Protein AF-A0A6G3QBP1-F1 (afdb_monomer_lite)

Secondary structure (DSSP, 8-state):
-PPPPPPTTPPPHHHHHHHHHHHHHHHHHS--TT-PPPSS-HHHHHTTT-

Structure (mmCIF, N/CA/C/O backbone):
data_AF-A0A6G3QBP1-F1
#
_entry.id   AF-A0A6G3QBP1-F1
#
loop_
_atom_site.group_PDB
_atom_site.id
_atom_site.type_symbol
_atom_site.label_atom_id
_atom_site.label_alt_id
_atom_site.label_comp_id
_atom_site.label_asym_id
_atom_site.label_entity_id
_atom_site.label_seq_id
_atom_site.pdbx_PDB_ins_code
_atom_site.Cartn_x
_atom_site.Cartn_y
_atom_site.Cartn_z
_atom_site.occupancy
_atom_site.B_iso_or_equiv
_atom_site.auth_seq_id
_atom_site.auth_comp_id
_atom_site.auth_asym_id
_atom_site.auth_atom_id
_atom_site.pdbx_PDB_model_num
ATOM 1 N N . MET A 1 1 ? 3.062 -8.361 20.459 1.00 40.22 1 MET A N 1
ATOM 2 C CA . MET A 1 1 ? 2.632 -7.388 19.435 1.00 40.22 1 MET A CA 1
ATOM 3 C C . MET A 1 1 ? 2.231 -6.131 20.189 1.00 40.22 1 MET A C 1
ATOM 5 O O . MET A 1 1 ? 1.194 -6.162 20.831 1.00 40.22 1 MET A O 1
ATOM 9 N N . SER A 1 2 ? 3.082 -5.101 20.263 1.00 47.56 2 SER A N 1
ATOM 10 C CA . SER A 1 2 ? 2.690 -3.858 20.947 1.00 47.56 2 SER A CA 1
ATOM 11 C C . SER A 1 2 ? 1.565 -3.198 20.168 1.00 47.56 2 SER A C 1
ATOM 13 O O . SER A 1 2 ? 1.722 -2.913 18.981 1.00 47.56 2 SER A O 1
ATOM 15 N N . GLU A 1 3 ? 0.449 -2.973 20.847 1.00 55.31 3 GLU A N 1
ATOM 16 C CA . GLU A 1 3 ? -0.697 -2.236 20.333 1.00 55.31 3 GLU A CA 1
ATOM 17 C C . GLU A 1 3 ? -0.222 -0.831 19.929 1.00 55.31 3 GLU A C 1
ATOM 19 O O . GLU A 1 3 ? 0.329 -0.080 20.741 1.00 55.31 3 GLU A O 1
ATOM 24 N N . ARG A 1 4 ? -0.313 -0.501 18.636 1.00 66.88 4 ARG A N 1
ATOM 25 C CA . ARG A 1 4 ? 0.064 0.829 18.153 1.00 66.88 4 ARG A CA 1
ATOM 26 C C . ARG A 1 4 ? -0.992 1.812 18.631 1.00 66.88 4 ARG A C 1
ATOM 28 O O . ARG A 1 4 ? -2.157 1.682 18.282 1.00 66.88 4 ARG A O 1
ATOM 35 N N . LYS A 1 5 ? -0.572 2.812 19.407 1.00 70.81 5 LYS A N 1
ATOM 36 C CA . LYS A 1 5 ? -1.444 3.920 19.791 1.00 70.81 5 LYS A CA 1
ATOM 37 C C . LYS A 1 5 ? -1.782 4.720 18.523 1.00 70.81 5 LYS A C 1
ATOM 39 O O . LYS A 1 5 ? -0.842 5.250 17.926 1.00 70.81 5 LYS A O 1
ATOM 44 N N . PRO A 1 6 ? -3.058 4.803 18.111 1.00 66.06 6 PRO A N 1
ATOM 45 C CA . PRO A 1 6 ? -3.435 5.535 16.910 1.00 66.06 6 PRO A CA 1
ATOM 46 C C . PRO A 1 6 ? -3.072 7.013 17.075 1.00 66.06 6 PRO A C 1
ATOM 48 O O . PRO A 1 6 ? -3.395 7.641 18.091 1.00 66.06 6 PRO A O 1
ATOM 51 N N . GLN A 1 7 ? -2.348 7.554 16.100 1.00 68.31 7 GLN A N 1
ATOM 52 C CA . GLN A 1 7 ? -1.982 8.961 16.022 1.00 68.31 7 GLN A CA 1
ATOM 53 C C . GLN A 1 7 ? -2.954 9.714 15.111 1.00 68.31 7 GLN A C 1
ATOM 55 O O . GLN A 1 7 ? -3.621 9.150 14.246 1.00 68.31 7 GLN A O 1
ATOM 60 N N . LYS A 1 8 ? -3.039 11.030 15.306 1.00 58.72 8 LYS A N 1
ATOM 61 C CA . LYS A 1 8 ? -3.814 11.913 14.431 1.00 58.72 8 LYS A CA 1
ATOM 62 C C . LYS A 1 8 ? -3.189 11.874 13.027 1.00 58.72 8 LYS A C 1
ATOM 64 O O . LYS A 1 8 ? -2.085 12.377 12.866 1.00 58.72 8 LYS A O 1
ATOM 69 N N . GLY A 1 9 ? -3.887 11.275 12.060 1.00 69.31 9 GLY A N 1
ATOM 70 C CA . GLY A 1 9 ? -3.396 11.044 10.690 1.00 69.31 9 GLY A CA 1
ATOM 71 C C . GLY A 1 9 ? -3.250 9.564 10.316 1.00 69.31 9 GLY A C 1
ATOM 72 O O . GLY A 1 9 ? -3.111 9.241 9.143 1.00 69.31 9 GLY A O 1
ATOM 73 N N . ASP A 1 10 ? -3.351 8.635 11.276 1.00 80.81 10 ASP A N 1
ATOM 74 C CA . ASP A 1 10 ? -3.365 7.213 10.925 1.00 80.81 10 ASP A CA 1
ATOM 75 C C . ASP A 1 10 ? -4.628 6.861 10.113 1.00 80.81 10 ASP A C 1
ATOM 77 O O . ASP A 1 10 ? -5.772 7.166 10.485 1.00 80.81 10 ASP A O 1
ATOM 81 N N . LEU A 1 11 ? -4.422 6.195 8.976 1.00 85.44 11 LEU A N 1
ATOM 82 C CA . LEU A 1 11 ? -5.488 5.551 8.225 1.00 85.44 11 LEU A CA 1
ATOM 83 C C . LEU A 1 11 ? -6.144 4.461 9.080 1.00 85.44 11 LEU A C 1
ATOM 85 O O . LEU A 1 11 ? -5.460 3.640 9.684 1.00 85.44 11 LEU A O 1
ATOM 89 N N . SER A 1 12 ? -7.482 4.435 9.073 1.00 87.69 12 SER A N 1
ATOM 90 C CA . SER A 1 12 ? -8.247 3.275 9.545 1.00 87.69 12 SER A CA 1
ATOM 91 C C . SER A 1 12 ? -7.847 2.038 8.741 1.00 87.69 12 SER A C 1
ATOM 93 O O . SER A 1 12 ? -7.607 2.157 7.534 1.00 87.69 12 SER A O 1
ATOM 95 N N . ASP A 1 13 ? -7.858 0.865 9.376 1.00 86.19 13 ASP A N 1
ATOM 96 C CA . ASP A 1 13 ? -7.637 -0.425 8.714 1.00 86.19 13 ASP A CA 1
ATOM 97 C C . ASP A 1 13 ? -8.561 -0.610 7.498 1.00 86.19 13 ASP A C 1
ATOM 99 O O . ASP A 1 13 ? -8.130 -1.104 6.460 1.00 86.19 13 ASP A O 1
ATOM 103 N N . GLU A 1 14 ? -9.803 -0.119 7.572 1.00 89.00 14 GLU A N 1
ATOM 104 C CA . GLU A 1 14 ? -10.766 -0.159 6.461 1.00 89.00 14 GLU A CA 1
ATOM 105 C C . GLU A 1 14 ? -10.297 0.667 5.257 1.00 89.00 14 GLU A C 1
ATOM 107 O O . GLU A 1 14 ? -10.420 0.243 4.109 1.00 89.00 14 GLU A O 1
ATOM 112 N N . ARG A 1 15 ? -9.727 1.854 5.506 1.00 90.88 15 ARG A N 1
ATOM 113 C CA . ARG A 1 15 ? -9.178 2.701 4.438 1.00 90.88 15 ARG A CA 1
ATOM 114 C C . ARG A 1 15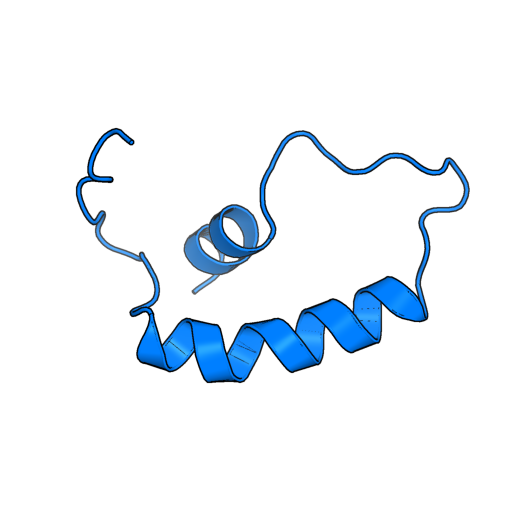 ? -7.874 2.123 3.900 1.00 90.88 15 ARG A C 1
ATOM 116 O O . ARG A 1 15 ? -7.649 2.162 2.693 1.00 90.88 15 ARG A O 1
ATOM 123 N N . TRP A 1 16 ? -7.031 1.573 4.774 1.00 91.31 16 TRP A N 1
ATOM 124 C CA . TRP A 1 16 ? -5.800 0.906 4.365 1.00 91.31 16 TRP A CA 1
ATOM 125 C C . TRP A 1 16 ? -6.082 -0.305 3.470 1.00 91.31 16 TRP A C 1
ATOM 127 O O . TRP A 1 16 ? -5.431 -0.434 2.438 1.00 91.31 16 TRP A O 1
ATOM 137 N N . ALA A 1 17 ? -7.102 -1.112 3.777 1.00 91.50 17 ALA A N 1
ATOM 138 C CA . ALA A 1 17 ? -7.500 -2.269 2.970 1.00 91.50 17 ALA A CA 1
ATOM 139 C C . ALA A 1 17 ? -7.870 -1.911 1.515 1.00 91.50 17 ALA A C 1
ATOM 141 O O . ALA A 1 17 ? -7.709 -2.732 0.614 1.00 91.50 17 ALA A O 1
ATOM 142 N N . LEU A 1 18 ? -8.330 -0.679 1.266 1.00 93.88 18 LEU A N 1
ATOM 143 C CA . LEU A 1 18 ? -8.610 -0.176 -0.084 1.00 93.88 18 LEU A CA 1
ATOM 144 C C . LEU A 1 18 ? -7.349 0.339 -0.799 1.00 93.88 18 LEU A C 1
ATOM 146 O O . LEU A 1 18 ? -7.252 0.256 -2.022 1.00 93.88 18 LEU A O 1
ATOM 150 N N . ILE A 1 19 ? -6.387 0.881 -0.049 1.00 92.94 19 ILE A N 1
ATOM 151 C CA . ILE A 1 19 ? -5.185 1.544 -0.579 1.00 92.94 19 ILE A CA 1
ATOM 152 C C . ILE A 1 19 ? -4.036 0.548 -0.797 1.00 92.94 19 ILE A C 1
ATOM 154 O O . ILE A 1 19 ? -3.350 0.607 -1.821 1.00 92.94 19 ILE A O 1
ATOM 158 N 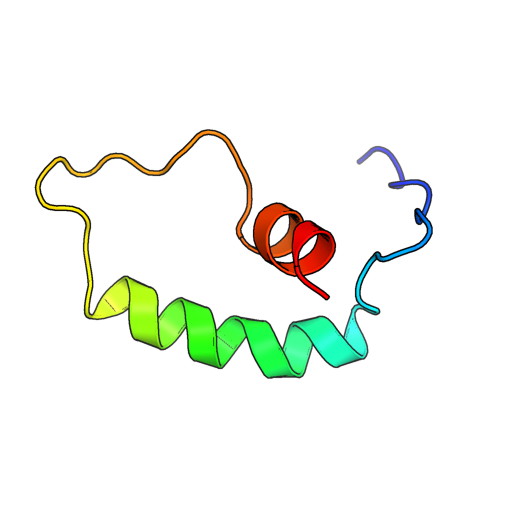N . GLU A 1 20 ? -3.824 -0.375 0.142 1.00 94.00 20 GLU A N 1
ATOM 159 C CA . GLU A 1 20 ? -2.753 -1.373 0.113 1.00 94.00 20 GLU A CA 1
ATOM 160 C C . GLU A 1 20 ? -2.647 -2.126 -1.223 1.00 94.00 20 GLU A C 1
ATOM 162 O O . GLU A 1 20 ? -1.546 -2.131 -1.785 1.00 94.00 20 GLU A O 1
A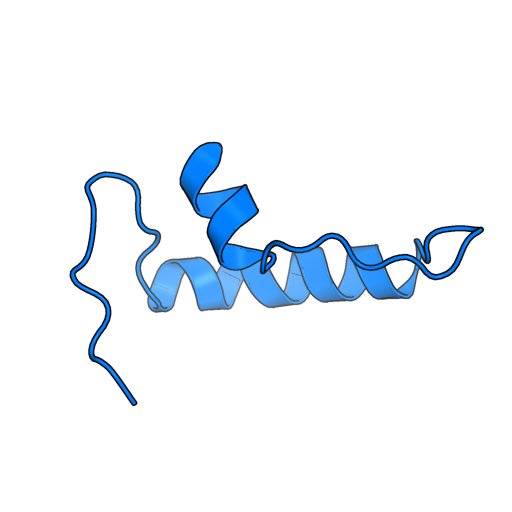TOM 167 N N . PRO A 1 21 ? -3.720 -2.727 -1.782 1.00 95.38 21 PRO A N 1
ATOM 168 C CA . PRO A 1 21 ? -3.598 -3.523 -3.002 1.00 95.38 21 PRO A CA 1
ATOM 169 C C . PRO A 1 21 ? -3.150 -2.690 -4.208 1.00 95.38 21 PRO A C 1
ATOM 171 O O . PRO A 1 21 ? -2.386 -3.177 -5.044 1.00 95.38 21 PRO A O 1
ATOM 174 N N . VAL A 1 22 ? -3.558 -1.418 -4.279 1.00 95.25 22 VAL A N 1
ATOM 175 C CA . VAL A 1 22 ? -3.145 -0.495 -5.348 1.00 95.25 22 VAL A CA 1
ATOM 176 C C . VAL A 1 22 ? -1.643 -0.232 -5.265 1.00 95.25 22 VAL A C 1
ATOM 178 O O . VAL A 1 22 ? -0.925 -0.338 -6.263 1.00 95.25 22 VAL A O 1
ATOM 181 N N . ILE A 1 23 ? -1.145 0.059 -4.063 1.00 92.00 23 ILE A N 1
ATOM 182 C CA . ILE A 1 23 ? 0.274 0.352 -3.860 1.00 92.00 23 ILE A CA 1
ATOM 183 C C . ILE A 1 23 ? 1.136 -0.909 -4.023 1.00 92.00 23 ILE A C 1
ATOM 185 O O . ILE A 1 23 ? 2.228 -0.839 -4.595 1.00 92.00 23 ILE A O 1
ATOM 189 N N . ALA A 1 24 ? 0.660 -2.063 -3.554 1.00 91.44 24 ALA A N 1
ATOM 190 C CA . ALA A 1 24 ? 1.346 -3.342 -3.709 1.00 91.44 24 ALA A CA 1
ATOM 191 C C . ALA A 1 24 ? 1.499 -3.717 -5.192 1.00 91.44 24 ALA A C 1
ATOM 193 O O . ALA A 1 24 ? 2.604 -4.056 -5.624 1.00 91.44 24 ALA A O 1
ATOM 194 N N . GLY A 1 25 ? 0.428 -3.575 -5.982 1.00 94.12 25 GLY A N 1
ATOM 195 C CA . GLY A 1 25 ? 0.465 -3.789 -7.430 1.00 94.12 25 GLY A CA 1
ATOM 196 C C . GLY A 1 25 ? 1.448 -2.848 -8.129 1.00 94.12 25 GLY A C 1
ATOM 197 O O . GLY A 1 25 ? 2.269 -3.291 -8.935 1.00 94.12 25 GLY A O 1
ATOM 198 N N . TRP A 1 26 ? 1.442 -1.564 -7.760 1.00 92.19 26 TRP A N 1
ATOM 199 C CA . TRP A 1 26 ? 2.406 -0.600 -8.290 1.00 92.19 26 TRP A CA 1
ATOM 200 C C . TRP A 1 26 ? 3.860 -0.971 -7.950 1.00 92.19 26 TRP A C 1
ATOM 202 O O . TRP A 1 26 ? 4.695 -0.997 -8.858 1.00 92.19 26 TRP A O 1
ATOM 212 N N . LYS A 1 27 ? 4.169 -1.327 -6.689 1.00 87.06 27 LYS A N 1
ATOM 213 C CA . LYS A 1 27 ? 5.524 -1.746 -6.269 1.00 87.06 27 LYS A CA 1
ATOM 214 C C . LYS A 1 27 ? 5.998 -3.011 -6.980 1.00 87.06 27 LYS A C 1
ATOM 216 O O . LYS A 1 27 ? 7.181 -3.107 -7.301 1.00 87.06 27 LYS A O 1
ATOM 221 N N . ALA A 1 28 ? 5.106 -3.968 -7.232 1.00 89.31 28 ALA A N 1
ATOM 222 C CA . ALA A 1 28 ? 5.454 -5.196 -7.942 1.00 89.31 28 ALA A CA 1
ATOM 223 C C . ALA A 1 28 ? 5.942 -4.914 -9.377 1.00 89.31 28 ALA A C 1
ATOM 225 O O . ALA A 1 28 ? 6.876 -5.565 -9.841 1.00 89.31 28 ALA A O 1
ATOM 226 N N . GLY A 1 29 ? 5.357 -3.914 -10.048 1.00 88.69 29 GLY A N 1
ATOM 227 C CA . GLY A 1 29 ? 5.791 -3.453 -11.372 1.00 88.69 29 GLY A CA 1
ATOM 228 C C . GLY A 1 29 ? 6.969 -2.469 -11.360 1.00 88.69 29 GLY A C 1
ATOM 229 O O . GLY A 1 29 ? 7.639 -2.317 -12.377 1.00 88.69 29 GLY A O 1
ATOM 230 N N . HIS A 1 30 ? 7.247 -1.822 -10.224 1.00 86.38 30 HIS A N 1
ATOM 231 C CA . HIS A 1 30 ? 8.266 -0.774 -10.080 1.00 86.38 30 HIS A CA 1
ATOM 232 C C . HIS A 1 30 ? 9.300 -1.137 -9.011 1.00 86.38 30 HIS A C 1
ATOM 234 O O . HIS A 1 30 ? 9.456 -0.452 -7.997 1.00 86.38 30 HIS A O 1
ATOM 240 N N . ARG A 1 31 ? 10.029 -2.235 -9.228 1.00 80.75 31 ARG A N 1
ATOM 241 C CA . ARG A 1 31 ? 11.105 -2.638 -8.317 1.00 80.75 31 ARG A CA 1
ATOM 242 C C . ARG A 1 31 ? 12.253 -1.625 -8.366 1.00 80.75 31 ARG A C 1
ATOM 244 O O . ARG A 1 31 ? 12.762 -1.313 -9.439 1.00 80.75 31 ARG A O 1
ATOM 251 N N . SER A 1 32 ? 12.704 -1.160 -7.199 1.00 79.56 32 SER A N 1
ATOM 252 C CA . SER A 1 32 ? 13.905 -0.326 -7.078 1.00 79.56 32 SER A CA 1
ATOM 253 C C . SER A 1 32 ? 15.096 -0.997 -7.765 1.00 79.56 32 SER A C 1
ATOM 255 O O . SER A 1 32 ? 15.409 -2.149 -7.457 1.00 79.56 32 SER A O 1
ATOM 257 N N . ALA A 1 33 ? 15.805 -0.267 -8.630 1.00 76.94 33 ALA A N 1
ATOM 258 C CA . ALA A 1 33 ? 16.960 -0.788 -9.370 1.00 76.94 33 ALA A CA 1
ATOM 259 C C . ALA A 1 33 ? 18.069 -1.356 -8.456 1.00 76.94 33 ALA A C 1
ATOM 261 O O . ALA A 1 33 ? 18.769 -2.285 -8.840 1.00 76.94 33 ALA A O 1
ATOM 262 N N . GLY A 1 34 ? 18.196 -0.838 -7.227 1.00 79.94 34 GLY A N 1
ATOM 263 C CA . GLY A 1 34 ? 19.142 -1.325 -6.214 1.00 79.94 34 GLY A CA 1
ATOM 264 C C . GLY A 1 34 ? 18.574 -2.346 -5.219 1.00 79.94 34 GLY A C 1
ATOM 265 O O . GLY A 1 34 ? 19.245 -2.662 -4.244 1.00 79.94 34 GLY A O 1
ATOM 266 N N . GLY A 1 35 ? 17.327 -2.806 -5.383 1.00 78.56 35 GLY A N 1
ATOM 267 C CA . GLY A 1 35 ? 16.681 -3.756 -4.463 1.00 78.56 35 GLY A CA 1
ATOM 268 C C . GLY A 1 35 ? 16.430 -3.235 -3.041 1.00 78.56 35 GLY A C 1
ATOM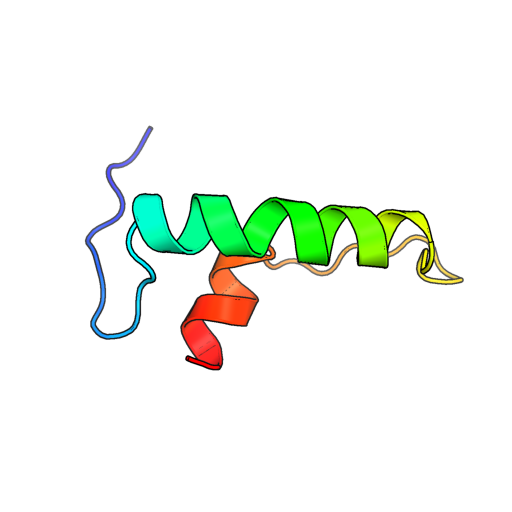 269 O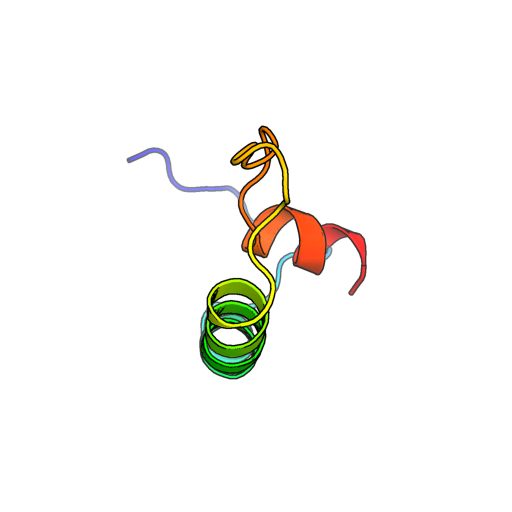 O . GLY A 1 35 ? 15.977 -3.994 -2.192 1.00 78.56 35 GLY A O 1
ATOM 270 N N . HIS A 1 36 ? 16.711 -1.958 -2.779 1.00 80.94 36 HIS A N 1
ATOM 271 C CA . HIS A 1 36 ? 16.537 -1.342 -1.472 1.00 80.94 36 HIS A CA 1
ATOM 272 C C . HIS A 1 36 ? 15.049 -1.112 -1.181 1.00 80.94 36 HIS A C 1
ATOM 274 O O . HIS A 1 36 ? 14.382 -0.338 -1.876 1.00 80.94 36 HIS A O 1
ATOM 280 N N . GLU A 1 37 ? 14.550 -1.750 -0.127 1.00 76.94 37 GLU A N 1
ATOM 281 C CA . GLU A 1 37 ? 13.315 -1.353 0.541 1.00 76.94 37 GLU A CA 1
ATOM 282 C C . GLU A 1 37 ? 13.694 -0.438 1.705 1.00 76.94 37 GLU A C 1
ATOM 284 O O . GLU A 1 37 ? 14.470 -0.821 2.577 1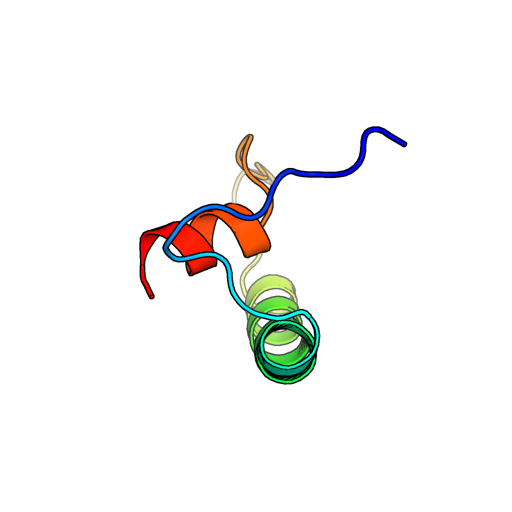.00 76.94 37 GLU A O 1
ATOM 289 N N . GLY A 1 38 ? 13.211 0.807 1.678 1.00 82.56 38 GLY A N 1
ATOM 290 C CA . GLY A 1 38 ? 13.519 1.783 2.723 1.00 82.56 38 GLY A CA 1
ATOM 291 C C . GLY A 1 38 ? 13.087 1.309 4.121 1.00 82.56 38 GLY A C 1
ATOM 292 O O . GLY A 1 38 ? 12.267 0.401 4.250 1.00 82.56 38 GLY A O 1
ATOM 293 N N . PRO A 1 39 ? 13.561 1.961 5.197 1.00 88.06 39 PRO A N 1
ATOM 294 C CA . PRO A 1 39 ? 13.339 1.515 6.580 1.00 88.06 39 PRO A CA 1
ATOM 295 C C . PRO A 1 39 ? 11.896 1.708 7.084 1.00 88.06 39 PRO A C 1
ATOM 297 O O . PRO A 1 39 ? 11.602 1.464 8.255 1.00 88.06 39 PRO A O 1
ATOM 300 N N . TYR A 1 40 ? 10.987 2.190 6.235 1.00 88.19 40 TYR A N 1
ATOM 301 C CA . TYR A 1 40 ? 9.616 2.521 6.598 1.00 88.19 40 TYR A CA 1
ATOM 302 C C . TYR A 1 40 ? 8.623 1.598 5.899 1.00 88.19 40 TYR A C 1
ATOM 304 O O . TYR A 1 40 ? 8.684 1.378 4.693 1.00 88.19 40 TYR A O 1
ATOM 312 N N . THR A 1 41 ? 7.645 1.114 6.665 1.00 89.44 41 THR A N 1
ATOM 313 C CA . THR A 1 41 ? 6.481 0.410 6.118 1.00 89.44 41 THR A CA 1
ATOM 314 C C . THR A 1 41 ? 5.680 1.332 5.208 1.00 89.44 41 THR A C 1
ATOM 316 O O . THR A 1 41 ? 5.528 2.510 5.534 1.00 89.44 41 THR A O 1
ATOM 319 N N . MET A 1 42 ? 5.068 0.787 4.155 1.00 89.06 42 MET A N 1
ATOM 320 C CA . MET A 1 42 ? 4.239 1.576 3.238 1.00 89.06 42 MET A CA 1
ATOM 321 C C . MET A 1 42 ? 3.107 2.323 3.962 1.00 89.06 42 MET A C 1
ATOM 323 O O . MET A 1 42 ? 2.947 3.518 3.750 1.00 89.06 42 MET A O 1
ATOM 327 N N . LEU A 1 43 ? 2.418 1.673 4.909 1.00 88.88 43 LEU A N 1
ATOM 328 C CA . LEU A 1 43 ? 1.394 2.307 5.754 1.00 88.88 43 LEU A CA 1
ATOM 329 C C . LEU A 1 43 ? 1.904 3.583 6.445 1.00 88.88 43 LEU A C 1
ATOM 331 O O . LEU A 1 43 ? 1.228 4.603 6.453 1.00 88.88 43 LEU A O 1
ATOM 335 N N . LYS A 1 44 ? 3.137 3.555 6.965 1.00 88.94 44 LYS A N 1
ATOM 336 C CA . LYS A 1 44 ? 3.755 4.711 7.634 1.00 88.94 44 LYS A CA 1
ATOM 337 C C . LYS A 1 44 ? 4.029 5.868 6.668 1.00 88.94 44 LYS A C 1
ATOM 339 O O . LYS A 1 44 ? 3.962 7.017 7.083 1.00 88.94 44 LYS A O 1
ATOM 344 N N . ILE A 1 45 ? 4.356 5.573 5.411 1.00 89.12 45 ILE A N 1
ATOM 345 C CA . ILE A 1 45 ? 4.562 6.597 4.378 1.00 89.12 45 ILE A CA 1
ATOM 346 C C . ILE A 1 45 ? 3.218 7.232 4.018 1.00 89.12 45 ILE A C 1
ATOM 348 O O . ILE A 1 45 ? 3.119 8.452 3.970 1.00 89.12 45 ILE A O 1
ATOM 352 N N . VAL A 1 46 ? 2.175 6.422 3.822 1.00 90.44 46 VAL A N 1
ATOM 353 C CA . VAL A 1 46 ? 0.848 6.933 3.455 1.00 90.44 46 VAL A CA 1
ATOM 354 C C . VAL A 1 46 ? 0.219 7.751 4.589 1.00 90.44 46 VAL A C 1
ATOM 356 O O . VAL A 1 46 ? -0.281 8.838 4.320 1.00 90.44 46 VAL A O 1
ATOM 359 N N . ASN A 1 47 ? 0.333 7.308 5.847 1.00 90.06 47 ASN A N 1
ATOM 360 C CA . ASN A 1 47 ? -0.131 8.070 7.021 1.00 90.06 47 ASN A CA 1
ATOM 361 C C . ASN A 1 47 ? 0.598 9.411 7.215 1.00 90.06 47 ASN A C 1
ATOM 363 O O . ASN A 1 47 ? 0.143 10.248 7.982 1.00 90.06 47 ASN A O 1
ATOM 367 N N . ALA A 1 48 ? 1.756 9.615 6.577 1.00 88.38 48 ALA A N 1
ATOM 368 C CA . ALA A 1 48 ? 2.465 10.892 6.619 1.00 88.38 48 ALA A CA 1
ATOM 369 C C . ALA A 1 48 ? 2.018 11.868 5.513 1.00 88.38 48 ALA A C 1
ATOM 371 O O . ALA A 1 48 ? 2.406 13.034 5.549 1.00 88.38 48 ALA A O 1
ATOM 372 N N . ILE A 1 49 ? 1.259 11.393 4.518 1.00 86.94 49 ILE A N 1
ATOM 373 C CA . ILE A 1 49 ? 0.809 12.173 3.355 1.00 86.94 49 ILE A CA 1
ATOM 374 C C . ILE A 1 49 ? -0.677 12.544 3.473 1.00 86.94 49 ILE A C 1
ATOM 376 O O . ILE A 1 49 ? -1.051 13.644 3.063 1.00 86.94 49 ILE A O 1
ATOM 380 N N . LEU A 1 50 ? -1.509 11.625 3.979 1.00 83.19 50 LEU A N 1
ATOM 381 C CA . LEU A 1 50 ? -2.959 11.792 4.159 1.00 83.19 50 LEU A CA 1
ATOM 382 C C . LEU A 1 50 ? -3.308 12.299 5.562 1.00 83.19 50 LEU A C 1
ATOM 384 O O . LEU A 1 50 ? -4.301 13.055 5.664 1.00 83.19 50 LEU A O 1
#

pLDDT: mean 82.71, std 12.19, range [40.22, 95.38]

Radius of gyration: 12.52 Å; chains: 1; bounding box: 30×20×32 Å

Sequence (50 aa):
MSERKPQKGDLSDERWALIEPVIAGWKAGHRSAGGHEGPYTMLKIVNAIL

Foldseek 3Di:
DPDDDDDDQQDDPVRCVVVVVVVVVVCVVVQDPVNDDDPDDPSRVNSVVD